Protein AF-A0A2V9QY14-F1 (afdb_monomer_lite)

Sequence (152 aa):
VLPVFLKYLRLAADRLGEGLNLYRAAALRSPASKRQRALREVIVAEQVQRMLLSNHAILEFEDLRLQLAAEPDTQKAAALLDRMENILREEIARTKLSLLAATRDSRLGFQFETDYVYTPYSLREKLESLRETLERQLAQRRKTISVAQNQN

Foldseek 3Di:
DLVVVLVVLVVVLVVLVVVLVVQLVVLCPDDPVCNVVSVLVSLVSVLVSLVS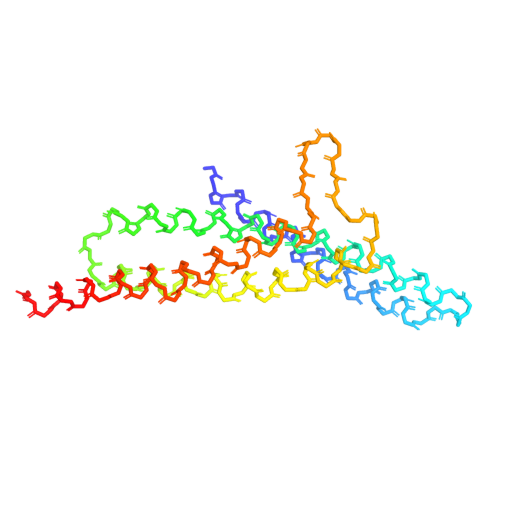LLVSLVSLLVVLVVVLVVDPDLVVNVVSLVVNLVSLVVNLVSLVSLLVSQVPDVVPAADVVVRDGSHNVVSVVVNVVSCCCNVPVSVVVNVVSVVVVVVD

Structure (mmCIF, N/CA/C/O backbone):
data_AF-A0A2V9QY14-F1
#
_entry.id   AF-A0A2V9QY14-F1
#
loop_
_atom_site.group_PDB
_atom_site.id
_atom_site.type_symbol
_atom_site.label_atom_id
_atom_site.label_alt_id
_atom_site.label_comp_id
_atom_site.label_asym_id
_atom_site.label_entity_id
_atom_site.label_seq_id
_atom_site.pdbx_PDB_ins_code
_atom_site.Cartn_x
_atom_site.Cartn_y
_atom_site.Cartn_z
_atom_site.occupancy
_atom_site.B_iso_or_equiv
_atom_site.auth_seq_id
_atom_site.auth_comp_id
_atom_site.auth_asym_id
_atom_site.auth_atom_id
_atom_site.pdbx_PDB_model_num
ATOM 1 N N . VAL A 1 1 ? -15.720 15.100 1.743 1.00 81.00 1 VAL A N 1
ATOM 2 C CA . VAL A 1 1 ? -14.621 15.263 0.754 1.00 81.00 1 VAL A CA 1
ATOM 3 C C . VAL A 1 1 ? -13.749 14.011 0.671 1.00 81.00 1 VAL A C 1
ATOM 5 O O . VAL A 1 1 ? -13.609 13.478 -0.424 1.00 81.00 1 VAL A O 1
ATOM 8 N N . LEU A 1 2 ? -13.250 13.481 1.798 1.00 91.38 2 LEU A N 1
ATOM 9 C CA . LEU A 1 2 ? -12.374 12.298 1.822 1.00 91.38 2 LEU A CA 1
ATOM 10 C C . LEU A 1 2 ? -12.938 11.034 1.125 1.00 91.38 2 LEU A C 1
ATOM 12 O O . LEU A 1 2 ? -12.211 10.472 0.309 1.00 91.38 2 LEU A O 1
ATOM 16 N N . PRO A 1 3 ? -14.215 10.621 1.303 1.00 92.50 3 PRO A N 1
ATOM 17 C CA . PRO A 1 3 ? -14.725 9.409 0.642 1.00 92.50 3 PRO A CA 1
ATOM 18 C C . PRO A 1 3 ? -14.713 9.487 -0.891 1.00 92.50 3 PRO A C 1
ATOM 20 O O . PRO A 1 3 ? -14.389 8.521 -1.579 1.00 92.50 3 PRO A O 1
ATOM 23 N N . VAL A 1 4 ? -15.030 10.664 -1.440 1.00 96.06 4 VAL A N 1
ATOM 24 C CA . VAL A 1 4 ? -14.994 10.908 -2.890 1.00 96.06 4 VAL A CA 1
ATOM 25 C C . VAL A 1 4 ? -13.553 10.883 -3.397 1.00 96.06 4 VAL A C 1
ATOM 27 O O . VAL A 1 4 ? -13.282 10.298 -4.444 1.00 96.06 4 VAL A O 1
ATOM 30 N N . PHE A 1 5 ? -12.624 11.473 -2.642 1.00 95.81 5 PHE A N 1
ATOM 31 C CA . PHE A 1 5 ? -11.204 11.448 -2.973 1.00 95.81 5 PHE A CA 1
ATOM 32 C C . PHE A 1 5 ? -10.647 10.018 -2.988 1.00 95.81 5 PHE A C 1
ATOM 34 O O . PHE A 1 5 ? -10.052 9.614 -3.984 1.00 95.81 5 PHE A O 1
ATOM 41 N N . LEU A 1 6 ? -10.911 9.225 -1.942 1.00 96.31 6 LEU A N 1
ATOM 42 C CA . LEU A 1 6 ? -10.503 7.818 -1.863 1.00 96.31 6 LEU A CA 1
ATOM 43 C C . LEU A 1 6 ? -11.059 7.002 -3.034 1.00 96.31 6 LEU A C 1
ATOM 45 O O . LEU A 1 6 ? -10.301 6.301 -3.703 1.00 96.31 6 LEU A O 1
ATOM 49 N N . LYS A 1 7 ? -12.349 7.171 -3.363 1.00 96.69 7 LYS A N 1
ATOM 50 C CA . LYS A 1 7 ? -12.978 6.516 -4.520 1.00 96.69 7 LYS A CA 1
ATOM 51 C C . LYS A 1 7 ? -12.195 6.760 -5.812 1.00 96.69 7 LYS A C 1
ATOM 53 O O . LYS A 1 7 ? -11.892 5.811 -6.534 1.00 96.69 7 LYS A O 1
ATOM 58 N N . TYR A 1 8 ? -11.882 8.017 -6.127 1.00 97.75 8 TYR A N 1
ATOM 59 C CA . TYR A 1 8 ? -11.205 8.340 -7.385 1.00 97.75 8 TYR A CA 1
ATOM 60 C C . TYR A 1 8 ? -9.712 8.016 -7.363 1.00 97.75 8 TYR A C 1
ATOM 62 O O . TYR A 1 8 ? -9.185 7.584 -8.386 1.00 97.75 8 TYR A O 1
ATOM 70 N N . LEU A 1 9 ? -9.046 8.134 -6.212 1.00 97.06 9 LEU A N 1
ATOM 71 C CA . LEU A 1 9 ? -7.663 7.691 -6.051 1.00 97.06 9 LEU A CA 1
ATOM 72 C C . LEU A 1 9 ? -7.540 6.181 -6.291 1.00 97.06 9 LEU A C 1
ATOM 74 O O . LEU A 1 9 ? -6.639 5.741 -7.008 1.00 97.06 9 LEU A O 1
ATOM 78 N N . ARG A 1 10 ? -8.482 5.392 -5.755 1.00 97.38 10 ARG A N 1
ATOM 79 C CA . ARG A 1 10 ? -8.533 3.950 -5.996 1.00 97.38 10 ARG A CA 1
ATOM 80 C C . ARG A 1 10 ? -8.797 3.633 -7.460 1.00 97.38 10 ARG A C 1
ATOM 82 O O . ARG A 1 10 ? -8.049 2.862 -8.052 1.00 97.38 10 ARG A O 1
ATOM 89 N N . LEU A 1 11 ? -9.803 4.272 -8.056 1.00 98.00 11 LEU A N 1
ATOM 90 C CA . LEU A 1 11 ? -10.140 4.067 -9.464 1.00 98.00 11 LEU A CA 1
ATOM 91 C C . LEU A 1 11 ? -8.954 4.388 -10.385 1.00 98.00 11 LEU A C 1
ATOM 93 O O . LEU A 1 11 ? -8.683 3.634 -11.316 1.00 98.00 11 LEU A O 1
ATOM 97 N N . ALA A 1 12 ? -8.223 5.472 -10.117 1.00 97.69 12 ALA A N 1
ATOM 98 C CA . ALA A 1 12 ? -7.027 5.830 -10.874 1.00 97.69 12 ALA A CA 1
ATOM 99 C C . ALA A 1 12 ? -5.933 4.758 -10.751 1.00 97.69 12 ALA A C 1
ATOM 101 O O . ALA A 1 12 ? -5.351 4.347 -11.756 1.00 97.69 12 ALA A O 1
ATOM 102 N N . ALA A 1 13 ? -5.683 4.264 -9.536 1.00 97.62 13 ALA A N 1
ATOM 103 C CA . ALA A 1 13 ? -4.706 3.209 -9.302 1.00 97.62 13 ALA A CA 1
ATOM 104 C C . ALA A 1 13 ? -5.090 1.873 -9.963 1.00 97.62 13 ALA A C 1
ATOM 106 O O . ALA A 1 13 ? -4.220 1.187 -10.508 1.00 97.62 13 ALA A O 1
ATOM 107 N N . ASP A 1 14 ? -6.373 1.512 -9.941 1.00 97.69 14 ASP A N 1
ATOM 108 C CA . ASP A 1 14 ? -6.883 0.287 -10.561 1.00 97.69 14 ASP A CA 1
ATOM 109 C C . ASP A 1 14 ? -6.775 0.370 -12.094 1.00 97.69 14 ASP A C 1
ATOM 111 O O . ASP A 1 14 ? -6.228 -0.536 -12.726 1.00 97.69 14 ASP A O 1
ATOM 115 N N . ARG A 1 15 ? -7.166 1.505 -12.695 1.00 98.12 15 ARG A N 1
ATOM 116 C CA . ARG A 1 15 ? -7.019 1.745 -14.144 1.00 98.12 15 ARG A CA 1
ATOM 117 C C . ARG A 1 15 ? -5.565 1.772 -14.597 1.00 98.12 15 ARG A C 1
ATOM 119 O O . ARG A 1 15 ? -5.239 1.219 -15.647 1.00 98.12 15 ARG A O 1
ATOM 126 N N . LEU A 1 16 ? -4.670 2.350 -13.796 1.00 97.75 16 LEU A N 1
ATOM 127 C CA . LEU A 1 16 ? -3.234 2.256 -14.054 1.00 97.75 16 LEU A CA 1
ATOM 128 C C . LEU A 1 16 ? -2.762 0.794 -14.014 1.00 97.75 16 LEU A C 1
ATOM 130 O O . LEU A 1 16 ? -1.964 0.390 -14.854 1.00 97.75 16 LEU A O 1
ATOM 134 N N . GLY A 1 17 ? -3.292 -0.020 -13.098 1.00 97.56 17 GLY A N 1
ATOM 135 C CA . GLY A 1 17 ? -3.014 -1.457 -13.017 1.00 97.56 17 GLY A CA 1
ATOM 136 C C . GLY A 1 17 ? -3.411 -2.237 -14.266 1.00 97.56 17 GLY A C 1
ATOM 137 O O . GLY A 1 17 ? -2.629 -3.050 -14.761 1.00 97.56 17 GLY A O 1
ATOM 138 N N . GLU A 1 18 ? -4.592 -1.955 -14.815 1.00 97.69 18 GLU A N 1
ATOM 139 C CA . GLU A 1 18 ? -5.031 -2.517 -16.098 1.00 97.69 18 GLU A CA 1
ATOM 140 C C . GLU A 1 18 ? -4.038 -2.164 -17.219 1.00 97.69 18 GLU A C 1
ATOM 142 O O . GLU A 1 18 ? -3.583 -3.045 -17.955 1.00 97.69 18 GLU A O 1
ATOM 147 N N . GLY A 1 19 ? -3.618 -0.897 -17.295 1.00 97.88 19 GLY A N 1
ATOM 148 C CA . GLY A 1 19 ? -2.602 -0.441 -18.247 1.00 97.88 19 GLY A CA 1
ATOM 149 C C . GLY A 1 19 ? -1.236 -1.109 -18.048 1.00 97.88 19 GLY A C 1
ATOM 150 O O . GLY A 1 19 ? -0.583 -1.495 -19.020 1.00 97.88 19 GLY A O 1
ATOM 151 N N . LEU A 1 20 ? -0.811 -1.322 -16.801 1.00 98.06 20 LEU A N 1
ATOM 152 C CA . LEU A 1 20 ? 0.459 -1.976 -16.470 1.00 98.06 20 LEU A CA 1
ATOM 153 C 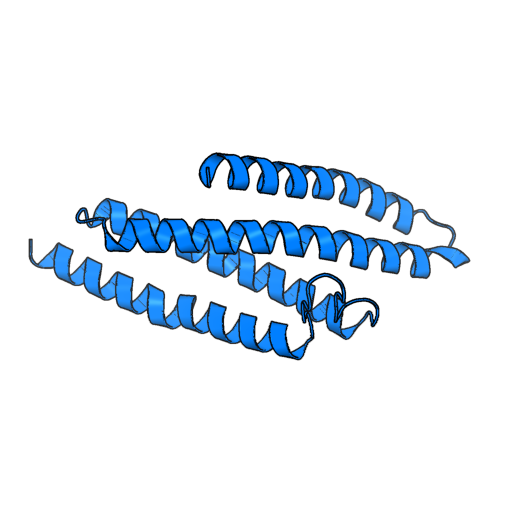C . LEU A 1 20 ? 0.503 -3.440 -16.914 1.00 98.06 20 LEU A C 1
ATOM 155 O O . LEU A 1 20 ? 1.566 -3.921 -17.309 1.00 98.06 20 LEU A O 1
ATOM 159 N N . ASN A 1 21 ? -0.633 -4.142 -16.925 1.00 97.88 21 ASN A N 1
ATOM 160 C CA . ASN A 1 21 ? -0.700 -5.497 -17.478 1.00 97.88 21 ASN A CA 1
ATOM 161 C C . ASN A 1 21 ? -0.365 -5.509 -18.974 1.00 97.88 21 ASN A C 1
ATOM 163 O O . ASN A 1 21 ? 0.437 -6.331 -19.427 1.00 97.88 21 ASN A O 1
ATOM 167 N N . LEU A 1 22 ? -0.913 -4.553 -19.729 1.00 98.00 22 LEU A N 1
ATOM 168 C CA . LEU A 1 22 ? -0.599 -4.381 -21.147 1.00 98.00 22 LEU A CA 1
ATOM 169 C C . LEU A 1 22 ? 0.862 -3.962 -21.342 1.00 98.00 22 LEU A C 1
ATOM 171 O O . LEU A 1 22 ? 1.549 -4.504 -22.213 1.00 98.00 22 LEU A O 1
ATOM 175 N N . TYR A 1 23 ? 1.361 -3.053 -20.501 1.00 97.88 23 TYR A N 1
ATOM 176 C CA . TYR A 1 23 ? 2.728 -2.554 -20.604 1.00 97.88 23 TYR A CA 1
ATOM 177 C C . TYR A 1 23 ? 3.764 -3.656 -20.341 1.00 97.88 23 TYR A C 1
ATOM 179 O O . TYR A 1 23 ? 4.712 -3.819 -21.111 1.00 97.88 23 TYR A O 1
ATOM 187 N N . ARG A 1 24 ? 3.534 -4.495 -19.323 1.00 98.00 24 ARG A N 1
ATOM 188 C CA . ARG A 1 24 ? 4.364 -5.671 -19.026 1.00 98.00 24 ARG A CA 1
ATOM 189 C C . ARG A 1 24 ? 4.386 -6.650 -20.196 1.00 98.00 24 ARG A C 1
ATOM 191 O O . ARG A 1 24 ? 5.454 -7.109 -20.599 1.00 98.00 24 ARG A O 1
ATOM 198 N N . ALA A 1 25 ? 3.223 -6.931 -20.782 1.00 98.06 25 ALA A N 1
ATOM 199 C CA . ALA A 1 25 ? 3.117 -7.823 -21.931 1.00 98.06 25 ALA A CA 1
ATOM 200 C C . ALA A 1 25 ? 3.880 -7.277 -23.156 1.00 98.06 25 ALA A C 1
ATOM 202 O O . ALA A 1 25 ? 4.573 -8.031 -23.843 1.00 98.06 25 ALA A O 1
ATOM 203 N N . ALA A 1 26 ? 3.811 -5.967 -23.409 1.00 97.94 26 ALA A N 1
ATOM 204 C CA . ALA A 1 26 ? 4.571 -5.313 -24.474 1.00 97.94 26 ALA A CA 1
ATOM 205 C C . ALA A 1 26 ? 6.090 -5.325 -24.211 1.00 97.94 26 ALA A C 1
ATOM 207 O O . ALA A 1 26 ? 6.875 -5.614 -25.118 1.00 97.94 26 ALA A O 1
ATOM 208 N N . ALA A 1 27 ? 6.516 -5.080 -22.969 1.00 97.81 27 ALA A N 1
ATOM 209 C CA . ALA A 1 27 ? 7.924 -5.141 -22.583 1.00 97.81 27 ALA A CA 1
ATOM 210 C C . ALA A 1 27 ? 8.510 -6.548 -22.781 1.00 97.81 27 ALA A C 1
ATOM 212 O O . ALA A 1 27 ? 9.598 -6.689 -23.338 1.00 97.81 27 ALA A O 1
ATOM 213 N N . LEU A 1 28 ? 7.773 -7.602 -22.414 1.00 97.62 28 LEU A N 1
ATOM 214 C CA . LEU A 1 28 ? 8.203 -8.993 -22.608 1.00 97.62 28 LEU A CA 1
ATOM 215 C C . LEU A 1 28 ? 8.320 -9.378 -24.091 1.00 97.62 28 LEU A C 1
ATOM 217 O O . LEU A 1 28 ? 9.290 -10.035 -24.480 1.00 97.62 28 LEU A O 1
ATOM 221 N N . ARG A 1 29 ? 7.383 -8.918 -24.931 1.00 97.88 29 ARG A N 1
ATOM 222 C CA . ARG A 1 29 ? 7.405 -9.132 -26.390 1.00 97.88 29 ARG A CA 1
ATOM 223 C C . ARG A 1 29 ? 8.407 -8.249 -27.137 1.00 97.88 29 ARG A C 1
ATOM 225 O O . ARG A 1 29 ? 8.593 -8.429 -28.337 1.00 97.88 29 ARG A O 1
ATOM 232 N N . SER A 1 30 ? 9.052 -7.302 -26.459 1.00 97.81 30 SER A N 1
ATOM 233 C CA . SER A 1 30 ? 10.038 -6.430 -27.094 1.00 97.81 30 SER A CA 1
ATOM 234 C C . SER A 1 30 ? 11.234 -7.237 -27.624 1.00 97.81 30 SER A C 1
ATOM 236 O O . SER A 1 30 ? 11.591 -8.265 -27.027 1.00 97.81 30 SER A O 1
ATOM 238 N N . PRO A 1 31 ? 11.894 -6.768 -28.705 1.00 98.19 31 PRO A N 1
ATOM 239 C CA . PRO A 1 31 ? 13.118 -7.383 -29.211 1.00 98.19 31 PRO A CA 1
ATOM 240 C C . PRO A 1 31 ? 14.151 -7.578 -28.098 1.00 98.19 31 PRO A C 1
ATOM 242 O O . PRO A 1 31 ? 14.254 -6.738 -27.200 1.00 98.19 31 PRO A O 1
ATOM 245 N N . ALA A 1 32 ? 14.945 -8.652 -28.169 1.00 97.06 32 ALA A N 1
ATOM 246 C CA . ALA A 1 32 ? 15.917 -9.000 -27.126 1.00 97.06 32 ALA A CA 1
ATOM 247 C C . ALA A 1 32 ? 16.851 -7.829 -26.765 1.00 97.06 32 ALA A C 1
ATOM 249 O O . ALA A 1 32 ? 17.080 -7.570 -25.585 1.00 97.06 32 ALA A O 1
ATOM 250 N N . SER A 1 33 ? 17.283 -7.049 -27.763 1.00 97.69 33 SER A N 1
ATOM 251 C CA . SER A 1 33 ? 18.130 -5.861 -27.588 1.00 97.69 33 SER A CA 1
ATOM 252 C C . SER A 1 33 ? 17.477 -4.715 -26.800 1.00 97.69 33 SER A C 1
ATOM 254 O O . SER A 1 33 ? 18.181 -3.873 -26.251 1.00 97.69 33 SER A O 1
ATOM 256 N N . LYS A 1 34 ? 16.139 -4.662 -26.723 1.00 97.25 34 LYS A N 1
ATOM 257 C CA . LYS A 1 34 ? 15.372 -3.603 -26.037 1.00 97.25 34 LYS A CA 1
ATOM 258 C C . LYS A 1 34 ? 14.661 -4.082 -24.771 1.00 97.25 34 LYS A C 1
ATOM 260 O O . LYS A 1 34 ? 14.307 -3.254 -23.933 1.00 97.25 34 LYS A O 1
ATOM 265 N N . ARG A 1 35 ? 14.462 -5.395 -24.608 1.00 97.38 35 ARG A N 1
ATOM 266 C CA . ARG A 1 35 ? 13.652 -5.989 -23.530 1.00 97.38 35 ARG A CA 1
ATOM 267 C C . ARG A 1 35 ? 14.082 -5.536 -22.138 1.00 97.38 35 ARG A C 1
ATOM 269 O O . ARG A 1 35 ? 13.235 -5.138 -21.347 1.00 97.38 35 ARG A O 1
ATOM 276 N N . GLN A 1 36 ? 15.383 -5.548 -21.845 1.00 95.56 36 GLN A N 1
ATOM 277 C CA . GLN A 1 36 ? 15.882 -5.137 -20.529 1.00 95.56 36 GLN A CA 1
ATOM 278 C C . GLN A 1 36 ? 15.494 -3.688 -20.204 1.00 95.56 36 GLN A C 1
ATOM 280 O O . GLN A 1 36 ? 15.025 -3.406 -19.104 1.00 95.56 36 GLN A O 1
ATOM 285 N N . ARG A 1 37 ? 15.650 -2.770 -21.167 1.00 95.56 37 ARG A N 1
ATOM 286 C CA . ARG A 1 37 ? 15.256 -1.368 -20.996 1.00 95.56 37 ARG A CA 1
ATOM 287 C C . ARG A 1 37 ? 13.743 -1.240 -20.823 1.00 95.56 37 ARG A C 1
ATOM 289 O O . ARG A 1 37 ? 13.317 -0.561 -19.900 1.00 95.56 37 ARG A O 1
ATOM 296 N N . ALA A 1 38 ? 12.954 -1.928 -21.648 1.00 97.19 38 ALA A N 1
ATOM 297 C CA . ALA A 1 38 ? 11.495 -1.902 -21.550 1.00 97.19 38 ALA A CA 1
ATOM 298 C C . ALA A 1 38 ? 10.995 -2.376 -20.172 1.00 97.19 38 ALA A C 1
ATOM 300 O O . ALA A 1 38 ? 10.125 -1.744 -19.583 1.00 97.19 38 ALA A O 1
ATOM 301 N N . LEU A 1 39 ? 11.593 -3.434 -19.611 1.00 96.00 39 LEU A N 1
ATOM 302 C CA . LEU A 1 39 ? 11.256 -3.915 -18.267 1.00 96.00 39 LEU A CA 1
ATOM 303 C C . LEU A 1 39 ? 11.593 -2.893 -17.171 1.00 96.00 39 LEU A C 1
ATOM 305 O O . LEU A 1 39 ? 10.823 -2.753 -16.225 1.00 96.00 39 LEU A O 1
ATOM 309 N N . ARG A 1 40 ? 12.694 -2.139 -17.299 1.00 94.88 40 ARG A N 1
ATOM 310 C CA . ARG A 1 40 ? 13.008 -1.055 -16.349 1.00 94.88 40 ARG A CA 1
ATOM 311 C C . ARG A 1 40 ? 11.972 0.067 -16.379 1.00 94.88 40 ARG A C 1
ATOM 313 O O . ARG A 1 40 ? 11.672 0.638 -15.336 1.00 94.88 40 ARG A O 1
ATOM 320 N N . GLU A 1 41 ? 11.408 0.385 -17.541 1.00 96.38 41 GLU A N 1
ATOM 321 C CA . GLU A 1 41 ? 10.329 1.380 -17.617 1.00 96.38 41 GLU A CA 1
ATOM 322 C C . GLU A 1 41 ? 9.033 0.877 -16.970 1.00 96.38 41 GLU A C 1
ATOM 324 O O . GLU A 1 41 ? 8.348 1.639 -16.288 1.00 96.38 41 GLU A O 1
ATOM 329 N N . VAL A 1 42 ? 8.727 -0.419 -17.109 1.00 96.81 42 VAL A N 1
ATOM 330 C CA . VAL A 1 42 ? 7.596 -1.042 -16.402 1.00 96.81 42 VAL A CA 1
ATOM 331 C C . VAL A 1 42 ? 7.767 -0.912 -14.888 1.00 96.81 42 VAL A C 1
ATOM 333 O O . VAL A 1 42 ? 6.812 -0.543 -14.215 1.00 96.81 42 VAL A O 1
ATOM 336 N N . ILE A 1 43 ? 8.969 -1.137 -14.346 1.00 95.00 43 ILE A N 1
ATOM 337 C CA . ILE A 1 43 ? 9.227 -1.032 -12.896 1.00 95.00 43 ILE A CA 1
ATOM 338 C C . ILE A 1 43 ? 8.926 0.375 -12.365 1.00 95.00 43 ILE A C 1
ATOM 340 O O . ILE A 1 43 ? 8.303 0.506 -11.311 1.00 95.00 43 ILE A O 1
ATOM 344 N N . VAL A 1 44 ? 9.327 1.426 -13.088 1.00 93.81 44 VAL A N 1
ATOM 345 C CA . VAL A 1 44 ? 9.027 2.812 -12.689 1.00 93.81 44 VAL A CA 1
ATOM 346 C C . VAL A 1 44 ? 7.527 3.086 -12.747 1.00 93.81 44 VAL A C 1
ATOM 348 O O . VAL A 1 44 ? 6.973 3.651 -11.807 1.00 93.81 44 VAL A O 1
ATOM 351 N N . ALA A 1 45 ? 6.843 2.636 -13.799 1.00 95.19 45 ALA A N 1
ATOM 352 C CA . ALA A 1 45 ? 5.398 2.813 -13.913 1.00 95.19 45 ALA A CA 1
ATOM 353 C C . ALA A 1 45 ? 4.627 2.043 -12.818 1.00 95.19 45 ALA A C 1
ATOM 355 O O . ALA A 1 45 ? 3.683 2.570 -12.227 1.00 95.19 45 ALA A O 1
ATOM 356 N N . GLU A 1 46 ? 5.058 0.824 -12.477 1.00 96.00 46 GLU A N 1
ATOM 357 C CA . GLU A 1 46 ? 4.523 0.068 -11.339 1.00 96.00 46 GLU A CA 1
ATOM 358 C C . GLU A 1 46 ? 4.756 0.800 -10.016 1.00 96.00 46 GLU A C 1
ATOM 360 O O . GLU A 1 46 ? 3.901 0.763 -9.130 1.00 96.00 46 GLU A O 1
ATOM 365 N N . GLN A 1 47 ? 5.888 1.493 -9.872 1.00 94.56 47 GLN A N 1
ATOM 366 C CA . GLN A 1 47 ? 6.166 2.269 -8.671 1.00 94.56 47 GLN A CA 1
ATOM 367 C C . GLN A 1 47 ? 5.172 3.419 -8.484 1.00 94.56 47 GLN A C 1
ATOM 369 O O . GLN A 1 47 ? 4.696 3.626 -7.368 1.00 94.56 47 GLN A O 1
ATOM 374 N N . VAL A 1 48 ? 4.783 4.103 -9.563 1.00 93.12 48 VAL A N 1
ATOM 375 C CA . VAL A 1 48 ? 3.737 5.138 -9.516 1.00 93.12 48 VAL A CA 1
ATOM 376 C C . VAL A 1 48 ? 2.413 4.551 -9.019 1.00 93.12 48 VAL A C 1
ATOM 378 O O . VAL A 1 48 ? 1.780 5.115 -8.128 1.00 93.12 48 VAL A O 1
ATOM 381 N N . GLN A 1 49 ? 2.021 3.372 -9.511 1.00 96.62 49 GLN A N 1
ATOM 382 C CA . GLN A 1 49 ? 0.813 2.699 -9.025 1.00 96.62 49 GLN A CA 1
ATOM 383 C C . GLN A 1 49 ? 0.906 2.351 -7.534 1.00 96.62 49 GLN A C 1
ATOM 385 O O . GLN A 1 49 ? -0.051 2.558 -6.784 1.00 96.62 49 GLN A O 1
ATOM 390 N N . ARG A 1 50 ? 2.062 1.853 -7.075 1.00 95.81 50 ARG A N 1
ATOM 391 C CA . ARG A 1 50 ? 2.295 1.566 -5.651 1.00 95.81 50 ARG A CA 1
ATOM 392 C C . ARG A 1 50 ? 2.168 2.829 -4.800 1.00 95.81 50 ARG A C 1
ATOM 394 O O . ARG A 1 50 ? 1.593 2.752 -3.721 1.00 95.81 50 ARG A O 1
ATOM 401 N N . MET A 1 51 ? 2.638 3.980 -5.274 1.00 93.38 51 MET A N 1
ATOM 402 C CA . MET A 1 51 ? 2.484 5.251 -4.557 1.00 93.38 51 MET A CA 1
ATOM 403 C C . MET A 1 51 ? 1.012 5.667 -4.432 1.00 93.38 51 MET A C 1
ATOM 405 O O . MET A 1 51 ? 0.574 6.007 -3.336 1.00 93.38 51 MET A O 1
ATOM 409 N N . LEU A 1 52 ? 0.217 5.557 -5.504 1.00 95.38 52 LEU A N 1
ATOM 410 C CA . LEU A 1 52 ? -1.222 5.861 -5.452 1.00 95.38 52 LEU A CA 1
ATOM 411 C C . LEU A 1 52 ? -1.966 4.957 -4.461 1.00 95.38 52 LEU A C 1
ATOM 413 O O . LEU A 1 52 ? -2.755 5.435 -3.646 1.00 95.38 52 LEU A O 1
ATOM 417 N N . LEU A 1 53 ? -1.681 3.653 -4.494 1.00 97.62 53 LEU A N 1
ATOM 418 C CA . LEU A 1 53 ? -2.302 2.693 -3.582 1.00 97.62 53 LEU A CA 1
ATOM 419 C C . LEU A 1 53 ? -1.838 2.887 -2.133 1.00 97.62 53 LEU A C 1
ATOM 421 O O . LEU A 1 53 ? -2.647 2.735 -1.223 1.00 97.62 53 LEU A O 1
ATOM 425 N N . SER A 1 54 ? -0.575 3.264 -1.916 1.00 96.50 54 SER A N 1
ATOM 426 C CA . SER A 1 54 ? -0.068 3.628 -0.589 1.00 96.50 54 SER A CA 1
ATOM 427 C C . SER A 1 54 ? -0.778 4.863 -0.041 1.00 96.50 54 SER A C 1
ATOM 429 O O . SER A 1 54 ? -1.118 4.884 1.138 1.00 96.50 54 SER A O 1
ATOM 431 N N . ASN A 1 55 ? -1.007 5.889 -0.865 1.00 95.38 55 ASN A N 1
ATOM 432 C CA . ASN A 1 55 ? -1.726 7.090 -0.438 1.00 95.38 55 ASN A CA 1
ATOM 433 C C . ASN A 1 55 ? -3.170 6.756 -0.053 1.00 95.38 55 ASN A C 1
ATOM 435 O O . ASN A 1 55 ? -3.655 7.219 0.974 1.00 95.38 55 ASN A O 1
ATOM 439 N N . HIS A 1 56 ? -3.834 5.904 -0.839 1.00 97.69 56 HIS A N 1
ATOM 440 C CA . HIS A 1 56 ? -5.169 5.417 -0.504 1.00 97.69 56 HIS A CA 1
ATOM 441 C C . HIS A 1 56 ? -5.177 4.666 0.831 1.00 97.69 56 HIS A C 1
ATOM 443 O O . HIS A 1 56 ? -6.007 4.954 1.686 1.00 97.69 56 HIS A O 1
ATOM 449 N N . ALA A 1 57 ? -4.250 3.722 1.013 1.00 97.88 57 ALA A N 1
ATOM 450 C CA . ALA A 1 57 ? -4.150 2.901 2.215 1.00 97.88 57 ALA A CA 1
ATOM 451 C C . ALA A 1 57 ? -3.943 3.743 3.480 1.00 97.88 57 ALA A C 1
ATOM 453 O O . ALA A 1 57 ? -4.640 3.532 4.465 1.00 97.88 57 ALA A O 1
ATOM 454 N N . ILE A 1 58 ? -3.029 4.719 3.441 1.00 96.56 58 ILE A N 1
ATOM 455 C CA . ILE A 1 58 ? -2.756 5.602 4.585 1.00 96.56 58 ILE A CA 1
ATOM 456 C C . ILE A 1 58 ? -3.998 6.424 4.933 1.00 96.56 58 ILE A C 1
ATOM 458 O O . ILE A 1 58 ? -4.400 6.470 6.089 1.00 96.56 58 ILE A O 1
ATOM 462 N N . LEU A 1 59 ? -4.638 7.042 3.939 1.00 97.56 59 LEU A N 1
ATOM 463 C CA . LEU A 1 59 ? -5.816 7.875 4.171 1.00 97.56 59 LEU A CA 1
ATOM 464 C C . LEU A 1 59 ? -7.016 7.071 4.688 1.00 97.56 59 LEU A C 1
ATOM 466 O O . LEU A 1 59 ? -7.712 7.533 5.587 1.00 97.56 59 LEU A O 1
ATOM 470 N N . GLU A 1 60 ? -7.249 5.873 4.147 1.00 98.06 60 GLU A N 1
ATOM 471 C CA . GLU A 1 60 ? -8.289 4.967 4.644 1.00 98.06 60 GLU A CA 1
ATOM 472 C C . GLU A 1 60 ? -7.978 4.500 6.073 1.00 98.06 60 GLU A C 1
ATOM 474 O O . GLU A 1 60 ? -8.858 4.508 6.928 1.00 98.06 60 GLU A O 1
ATOM 479 N N . PHE A 1 61 ? -6.724 4.141 6.361 1.00 98.38 61 PHE A N 1
ATOM 480 C CA . PHE A 1 61 ? -6.305 3.731 7.699 1.00 98.38 61 PHE A CA 1
ATOM 481 C C . PHE A 1 61 ? -6.513 4.841 8.735 1.00 98.38 61 PHE A C 1
ATOM 483 O O . PHE A 1 61 ? -7.031 4.574 9.817 1.00 98.38 61 PHE A O 1
ATOM 490 N N . GLU A 1 62 ? -6.139 6.081 8.412 1.00 97.75 62 GLU A N 1
ATOM 491 C CA . GLU A 1 62 ? -6.319 7.222 9.314 1.00 97.75 62 GLU A CA 1
ATOM 492 C C . GLU A 1 62 ? -7.799 7.545 9.552 1.00 97.75 62 GLU A C 1
ATOM 494 O O . GLU A 1 62 ? -8.188 7.811 10.689 1.00 97.75 62 GLU A O 1
ATOM 499 N N . ASP A 1 63 ? -8.641 7.453 8.521 1.00 97.69 63 ASP A N 1
ATOM 500 C CA . ASP A 1 63 ? -10.091 7.613 8.669 1.00 97.69 63 ASP A CA 1
ATOM 501 C C . ASP A 1 63 ? -10.679 6.539 9.599 1.00 97.69 63 ASP A C 1
ATOM 503 O O . ASP A 1 63 ? -11.382 6.856 10.560 1.00 97.69 63 ASP A O 1
ATOM 507 N N . LEU A 1 64 ? -10.304 5.271 9.398 1.00 98.00 64 LEU A N 1
ATOM 508 C CA . LEU A 1 64 ? -10.711 4.164 10.270 1.00 98.00 64 LEU A CA 1
ATOM 509 C C . LEU A 1 64 ? -10.195 4.334 11.701 1.00 98.00 64 LEU A C 1
ATOM 511 O O . LEU A 1 64 ? -10.906 4.011 12.649 1.00 98.00 64 LEU A O 1
ATOM 515 N N . ARG A 1 65 ? -8.982 4.870 11.880 1.00 97.25 65 ARG A N 1
ATOM 516 C CA . ARG A 1 65 ? -8.408 5.150 13.202 1.00 97.25 65 ARG A CA 1
ATOM 517 C C . ARG A 1 65 ? -9.233 6.190 13.960 1.00 97.25 65 ARG A C 1
ATOM 519 O O . ARG A 1 65 ? -9.453 6.023 15.159 1.00 97.25 65 ARG A O 1
ATOM 526 N N . LEU A 1 66 ? -9.705 7.234 13.275 1.00 97.06 66 LEU A N 1
ATOM 527 C CA . LEU A 1 66 ? -10.594 8.242 13.858 1.00 97.06 66 LEU A CA 1
ATOM 528 C C . LEU A 1 66 ? -11.972 7.657 14.186 1.00 97.06 66 LEU A C 1
ATOM 530 O O . LEU A 1 66 ? -12.479 7.886 15.283 1.00 97.06 66 LEU A O 1
ATOM 534 N N . GLN A 1 67 ? -12.546 6.854 13.286 1.00 97.06 67 GLN A N 1
ATOM 535 C CA . GLN A 1 67 ? -13.814 6.159 13.533 1.00 97.06 67 GLN A CA 1
ATOM 536 C C . GLN A 1 67 ? -13.713 5.223 14.746 1.00 97.06 67 GLN A C 1
ATOM 538 O O . GLN A 1 67 ? -14.554 5.274 15.638 1.00 97.06 67 GLN A O 1
ATOM 543 N N . LEU A 1 68 ? -12.640 4.433 14.838 1.00 96.75 68 LEU A N 1
ATOM 544 C CA . LEU A 1 68 ? -12.395 3.509 15.947 1.00 96.75 68 LEU A CA 1
ATOM 545 C C . LEU A 1 68 ? -12.263 4.227 17.297 1.00 96.75 68 LEU A C 1
ATOM 547 O O . LEU A 1 68 ? -12.632 3.670 18.330 1.00 96.75 68 LEU A O 1
ATOM 551 N N . ALA A 1 69 ? -11.708 5.440 17.310 1.00 95.06 69 ALA A N 1
ATOM 552 C CA . ALA A 1 69 ? -11.598 6.238 18.527 1.00 95.06 69 ALA A CA 1
ATOM 553 C C . ALA A 1 69 ? -12.968 6.721 19.037 1.00 95.06 69 ALA A C 1
ATOM 555 O O . ALA A 1 69 ? -13.132 6.899 20.242 1.00 95.06 69 ALA A O 1
ATOM 556 N N . ALA A 1 70 ? -13.931 6.915 18.133 1.00 95.19 70 ALA A N 1
ATOM 557 C CA . ALA A 1 70 ? -15.274 7.398 18.440 1.00 95.19 70 ALA A CA 1
ATOM 558 C C . ALA A 1 70 ? -16.323 6.281 18.591 1.00 95.19 70 ALA A C 1
ATOM 560 O O . ALA A 1 70 ? -17.451 6.579 18.973 1.00 95.19 70 ALA A O 1
ATOM 561 N N . GLU A 1 71 ? -15.986 5.025 18.282 1.00 96.44 71 GLU A N 1
ATOM 562 C CA . GLU A 1 71 ? -16.936 3.908 18.236 1.00 96.44 71 GLU A CA 1
ATOM 563 C C . GLU A 1 71 ? -17.106 3.230 19.613 1.00 96.44 71 GLU A C 1
ATOM 565 O O . GLU A 1 71 ? -16.169 2.577 20.090 1.00 96.44 71 GLU A O 1
ATOM 570 N N . PRO A 1 72 ? -18.281 3.350 20.267 1.00 92.25 72 PRO A N 1
ATOM 571 C CA . PRO A 1 72 ? -18.561 2.668 21.531 1.00 92.25 72 PRO A CA 1
ATOM 572 C C . PRO A 1 72 ? -18.957 1.195 21.353 1.00 92.25 72 PRO A C 1
ATOM 574 O O . PRO A 1 72 ? -18.812 0.409 22.291 1.00 92.25 72 PRO A O 1
ATOM 577 N N . ASP A 1 73 ? -19.479 0.805 20.186 1.00 94.25 73 ASP A N 1
ATOM 578 C CA . ASP A 1 73 ? -19.907 -0.566 19.929 1.00 94.25 73 ASP A CA 1
ATOM 579 C C . ASP A 1 73 ? -18.686 -1.459 19.692 1.00 94.25 73 ASP A C 1
ATOM 581 O O . ASP A 1 73 ? -17.957 -1.340 18.706 1.00 94.25 73 ASP A O 1
ATOM 585 N N . THR A 1 74 ? -18.476 -2.400 20.607 1.00 93.19 74 THR A N 1
ATOM 586 C CA . THR A 1 74 ? -17.324 -3.303 20.573 1.00 93.19 74 THR A CA 1
ATOM 587 C C . THR A 1 74 ? -17.291 -4.213 19.340 1.00 93.19 74 THR A C 1
ATOM 589 O O . THR A 1 74 ? -16.201 -4.553 18.878 1.00 93.19 74 THR A O 1
ATOM 592 N N . GLN A 1 75 ? -18.443 -4.590 18.773 1.00 93.12 75 GLN A N 1
ATOM 593 C CA . GLN A 1 75 ? -18.503 -5.402 17.555 1.00 93.12 75 GLN A CA 1
ATOM 594 C C . GLN A 1 75 ? -18.105 -4.571 16.334 1.00 93.12 75 GLN A C 1
ATOM 596 O O . GLN A 1 75 ? -17.302 -5.020 15.513 1.00 93.12 75 GLN A O 1
ATOM 601 N N . LYS A 1 76 ? -18.596 -3.331 16.238 1.00 95.62 76 LYS A N 1
ATOM 602 C CA . LYS A 1 76 ? -18.186 -2.407 15.168 1.00 95.62 76 LYS A CA 1
ATOM 603 C C . LYS A 1 76 ? -16.713 -2.034 15.283 1.00 95.62 76 LYS A C 1
ATOM 605 O O . LYS A 1 76 ? -15.999 -2.055 14.284 1.00 95.62 76 LYS A O 1
ATOM 610 N N . ALA A 1 77 ? -16.231 -1.780 16.497 1.00 96.06 77 ALA A N 1
ATOM 611 C CA . ALA A 1 77 ? -14.822 -1.518 16.761 1.00 96.06 77 ALA A CA 1
ATOM 612 C C . ALA A 1 77 ? -13.928 -2.698 16.334 1.00 96.06 77 ALA A C 1
ATOM 614 O O . ALA A 1 77 ? -12.863 -2.486 15.751 1.00 96.06 77 ALA A O 1
ATOM 615 N N . ALA A 1 78 ? -14.367 -3.941 16.562 1.00 95.25 78 ALA A N 1
ATOM 616 C CA . ALA A 1 78 ? -13.662 -5.129 16.085 1.00 95.25 78 ALA A CA 1
ATOM 617 C C . ALA A 1 78 ? -13.610 -5.198 14.547 1.00 95.25 78 ALA A C 1
ATOM 619 O O . ALA A 1 78 ? -12.539 -5.432 13.989 1.00 95.25 78 ALA A O 1
ATOM 620 N N . ALA A 1 79 ? -14.717 -4.906 13.858 1.00 96.50 79 ALA A N 1
ATOM 621 C CA . ALA A 1 79 ? -14.756 -4.880 12.394 1.00 96.50 79 ALA A CA 1
ATOM 622 C C . ALA A 1 79 ? -13.849 -3.785 11.791 1.00 96.50 79 ALA A C 1
ATOM 624 O O . ALA A 1 79 ? -13.165 -4.019 10.791 1.00 96.50 79 ALA A O 1
ATOM 625 N N . LEU A 1 80 ? -13.790 -2.602 12.416 1.00 98.00 80 LEU A N 1
ATOM 626 C CA . LEU A 1 80 ? -12.855 -1.538 12.029 1.00 98.00 80 LEU A CA 1
ATOM 627 C C . LEU A 1 80 ? -11.399 -2.006 12.168 1.00 98.00 80 LEU A C 1
ATOM 629 O O . LEU A 1 80 ? -10.598 -1.811 11.252 1.00 98.00 80 LEU A O 1
ATOM 633 N N . LEU A 1 81 ? -11.064 -2.682 13.271 1.00 97.88 81 LEU A N 1
ATOM 634 C CA . LEU A 1 81 ? -9.731 -3.248 13.493 1.00 97.88 81 LEU A CA 1
ATOM 635 C C . LEU A 1 81 ? -9.356 -4.314 12.459 1.00 97.88 81 LEU A C 1
ATOM 637 O O . LEU A 1 81 ? -8.219 -4.315 11.989 1.00 97.88 81 LEU A O 1
ATOM 641 N N . ASP A 1 82 ? -10.293 -5.179 12.062 1.00 98.06 82 ASP A N 1
ATOM 642 C CA . ASP A 1 82 ? -10.069 -6.165 10.996 1.00 98.06 82 ASP A CA 1
ATOM 643 C C . ASP A 1 82 ? -9.741 -5.487 9.663 1.00 98.06 82 ASP A C 1
ATOM 645 O O . ASP A 1 82 ? -8.820 -5.898 8.948 1.00 98.06 82 ASP A O 1
ATOM 649 N N . ARG A 1 83 ? -10.448 -4.399 9.334 1.00 98.00 83 ARG A N 1
ATOM 650 C CA . ARG A 1 83 ? -10.158 -3.626 8.125 1.00 98.00 83 ARG A CA 1
ATOM 651 C C . ARG A 1 83 ? -8.784 -2.960 8.196 1.00 98.00 83 ARG A C 1
ATOM 653 O O . ARG A 1 83 ? -8.020 -3.063 7.237 1.00 98.00 83 ARG A O 1
ATOM 660 N N . MET A 1 84 ? -8.456 -2.325 9.321 1.00 98.62 84 MET A N 1
ATOM 661 C CA . MET A 1 84 ? -7.152 -1.691 9.551 1.00 98.62 84 MET A CA 1
ATOM 662 C C . MET A 1 84 ? -5.999 -2.698 9.442 1.00 98.62 84 MET A C 1
ATOM 664 O O . MET A 1 84 ? -4.982 -2.411 8.811 1.00 98.62 84 MET A O 1
ATOM 668 N N . GLU A 1 85 ? -6.164 -3.897 9.999 1.00 98.56 85 GLU A N 1
ATOM 669 C CA . GLU A 1 85 ? -5.183 -4.978 9.901 1.00 98.56 85 GLU A CA 1
ATOM 670 C C . GLU A 1 85 ? -4.943 -5.413 8.448 1.00 98.56 85 GLU A C 1
ATOM 672 O O . GLU A 1 85 ? -3.791 -5.542 8.023 1.00 98.56 85 GLU A O 1
ATOM 677 N N . ASN A 1 86 ? -6.010 -5.594 7.667 1.00 98.50 86 ASN A N 1
ATOM 678 C CA . ASN A 1 86 ? -5.891 -5.947 6.253 1.00 98.50 86 ASN A CA 1
ATOM 679 C C . ASN A 1 86 ? -5.128 -4.874 5.463 1.00 98.50 86 ASN A C 1
ATOM 681 O O . ASN A 1 86 ? -4.218 -5.210 4.702 1.00 98.50 86 ASN A O 1
ATOM 685 N N . ILE A 1 87 ? -5.422 -3.592 5.706 1.00 98.62 87 ILE A N 1
ATOM 686 C CA . ILE A 1 87 ? -4.706 -2.472 5.078 1.00 98.62 87 ILE A CA 1
ATOM 687 C C . ILE A 1 87 ? -3.209 -2.528 5.404 1.00 98.62 87 ILE A C 1
ATOM 689 O O . ILE A 1 87 ? -2.383 -2.422 4.497 1.00 98.62 87 ILE A O 1
ATOM 693 N N . LEU A 1 88 ? -2.834 -2.750 6.669 1.00 98.56 88 LEU A N 1
ATOM 694 C CA . LEU A 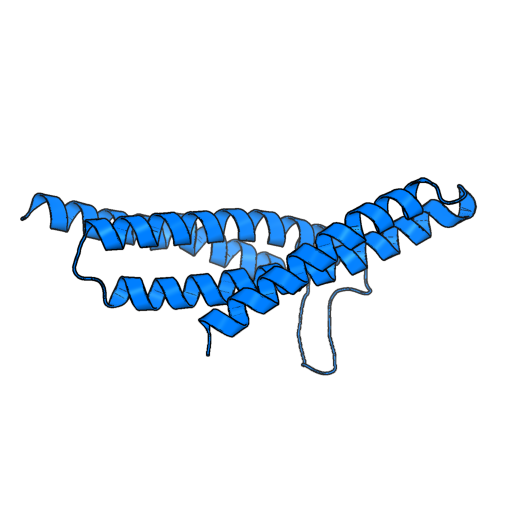1 88 ? -1.424 -2.850 7.063 1.00 98.56 88 LEU A CA 1
ATOM 695 C C . LEU A 1 88 ? -0.717 -4.024 6.379 1.00 98.56 88 LEU A C 1
ATOM 697 O O . LEU A 1 88 ? 0.409 -3.871 5.905 1.00 98.56 88 LEU A O 1
ATOM 701 N N . ARG A 1 89 ? -1.362 -5.193 6.287 1.00 98.62 89 ARG A N 1
ATOM 702 C CA . ARG A 1 89 ? -0.789 -6.376 5.621 1.00 98.62 89 ARG A CA 1
ATOM 703 C C . ARG A 1 89 ? -0.543 -6.122 4.133 1.00 98.62 89 ARG A C 1
ATOM 705 O O . ARG A 1 89 ? 0.546 -6.422 3.631 1.00 98.62 89 ARG A O 1
ATOM 712 N N . GLU A 1 90 ? -1.519 -5.536 3.443 1.00 98.44 90 GLU A N 1
ATOM 713 C CA . GLU A 1 90 ? -1.386 -5.138 2.040 1.00 98.44 90 GLU A CA 1
ATOM 714 C C . GLU A 1 90 ? -0.282 -4.088 1.852 1.00 98.44 90 GLU A C 1
ATOM 716 O O . GLU A 1 90 ? 0.535 -4.189 0.930 1.00 98.44 90 GLU A O 1
ATOM 721 N N . GLU A 1 91 ? -0.208 -3.103 2.746 1.00 98.56 91 GLU A N 1
ATOM 722 C CA . GLU A 1 91 ? 0.755 -2.010 2.652 1.00 98.56 91 GLU A CA 1
ATOM 723 C C . GLU A 1 91 ? 2.189 -2.446 2.971 1.00 98.56 91 GLU A C 1
ATOM 725 O O . GLU A 1 91 ? 3.136 -1.982 2.330 1.00 98.56 91 GLU A O 1
ATOM 730 N N . ILE A 1 92 ? 2.376 -3.412 3.875 1.00 98.62 92 ILE A N 1
ATOM 731 C CA . ILE A 1 92 ? 3.668 -4.071 4.099 1.00 98.62 92 ILE A CA 1
ATOM 732 C C . ILE A 1 92 ? 4.125 -4.782 2.822 1.00 98.62 92 ILE A C 1
ATOM 734 O O . ILE A 1 92 ? 5.277 -4.629 2.407 1.00 98.62 92 ILE A O 1
ATOM 738 N N . ALA A 1 93 ? 3.243 -5.554 2.177 1.00 98.50 93 ALA A N 1
ATOM 739 C CA . ALA A 1 93 ? 3.576 -6.253 0.935 1.00 98.50 93 ALA A CA 1
ATOM 740 C C . ALA A 1 93 ? 3.964 -5.263 -0.176 1.00 98.50 93 ALA A C 1
ATOM 742 O O . ALA A 1 93 ? 4.983 -5.439 -0.848 1.00 98.50 93 ALA A O 1
ATOM 743 N N . ARG A 1 94 ? 3.204 -4.173 -0.312 1.00 97.88 94 ARG A N 1
ATOM 744 C CA . ARG A 1 94 ? 3.479 -3.093 -1.263 1.00 97.88 94 ARG A CA 1
ATOM 745 C C . ARG A 1 94 ? 4.807 -2.397 -0.986 1.00 97.88 94 ARG A C 1
ATOM 747 O O . ARG A 1 94 ? 5.606 -2.225 -1.904 1.00 97.88 94 ARG A O 1
ATOM 754 N N . THR A 1 95 ? 5.067 -2.039 0.269 1.00 97.44 95 THR A N 1
ATOM 755 C CA . THR A 1 95 ? 6.282 -1.318 0.669 1.00 97.44 95 THR A CA 1
ATOM 756 C C . THR A 1 95 ? 7.533 -2.174 0.456 1.00 97.44 95 THR A C 1
ATOM 758 O O . THR A 1 95 ? 8.554 -1.653 0.015 1.00 97.44 95 THR A O 1
ATOM 761 N N . LYS A 1 96 ? 7.457 -3.501 0.644 1.00 98.06 96 LYS A N 1
ATOM 762 C CA . LYS A 1 96 ? 8.554 -4.422 0.283 1.00 98.06 96 LYS A CA 1
ATOM 763 C C . LYS A 1 96 ? 8.892 -4.374 -1.212 1.00 98.06 96 LYS A C 1
ATOM 765 O O . LYS A 1 96 ? 10.069 -4.345 -1.566 1.00 98.06 96 LYS A O 1
ATOM 770 N N . LEU A 1 97 ? 7.883 -4.335 -2.086 1.00 96.94 97 LEU A N 1
ATOM 771 C CA . LEU A 1 97 ? 8.099 -4.206 -3.533 1.00 96.94 97 LEU A CA 1
ATOM 772 C C . LEU A 1 97 ? 8.672 -2.833 -3.901 1.00 96.94 97 LEU A C 1
ATOM 774 O O . LEU A 1 97 ? 9.581 -2.754 -4.724 1.00 96.94 97 LEU A O 1
ATOM 778 N N . SER A 1 98 ? 8.191 -1.768 -3.257 1.00 95.75 98 SER A N 1
ATOM 779 C CA . SER A 1 98 ? 8.752 -0.424 -3.418 1.00 95.75 98 SER A CA 1
ATOM 780 C C . SER A 1 98 ? 10.219 -0.352 -2.999 1.00 95.75 98 SER A C 1
ATOM 782 O O . SER A 1 98 ? 11.031 0.236 -3.708 1.00 95.75 98 SER A O 1
ATOM 784 N N . LEU A 1 99 ? 10.585 -0.991 -1.883 1.00 95.81 99 LEU A N 1
ATOM 785 C CA . LEU A 1 99 ? 11.970 -1.069 -1.415 1.00 95.81 99 LEU A CA 1
ATOM 786 C C . LEU A 1 99 ? 12.855 -1.818 -2.418 1.00 95.81 99 LEU A C 1
ATOM 788 O O . LEU A 1 99 ? 13.968 -1.382 -2.717 1.00 95.81 99 LEU A O 1
ATOM 792 N N . LEU A 1 100 ? 12.357 -2.920 -2.982 1.00 95.50 100 LEU A N 1
ATOM 793 C CA . LEU A 1 100 ? 13.083 -3.650 -4.017 1.00 95.50 100 LEU A CA 1
ATOM 794 C C . LEU A 1 100 ? 13.296 -2.789 -5.272 1.00 95.50 100 LEU A C 1
ATOM 796 O O . LEU A 1 100 ? 14.390 -2.791 -5.826 1.00 95.50 100 LEU A O 1
ATOM 800 N N . ALA A 1 101 ? 12.288 -2.027 -5.700 1.00 93.94 101 ALA A N 1
ATOM 801 C CA . ALA A 1 101 ? 12.416 -1.134 -6.849 1.00 93.94 101 ALA A CA 1
ATOM 802 C C . ALA A 1 101 ? 13.430 -0.007 -6.575 1.00 93.94 101 ALA A C 1
ATOM 804 O O . ALA A 1 101 ? 14.372 0.175 -7.345 1.00 93.94 101 ALA A O 1
ATOM 805 N N . ALA A 1 102 ? 13.299 0.689 -5.442 1.00 93.19 102 ALA A N 1
ATOM 806 C CA . ALA A 1 102 ? 14.158 1.816 -5.072 1.00 93.19 102 ALA A CA 1
ATOM 807 C C . ALA A 1 102 ? 15.629 1.423 -4.837 1.00 93.19 102 ALA A C 1
ATOM 809 O O . ALA A 1 102 ? 16.526 2.240 -5.002 1.00 93.19 102 ALA A O 1
ATOM 810 N N . THR A 1 103 ? 15.906 0.167 -4.472 1.00 92.69 103 THR A N 1
ATOM 811 C CA . THR A 1 103 ? 17.288 -0.339 -4.334 1.00 92.69 103 THR A CA 1
ATOM 812 C C . THR A 1 103 ? 17.931 -0.729 -5.667 1.00 92.69 103 THR A C 1
ATOM 814 O O . THR A 1 103 ? 19.136 -0.972 -5.713 1.00 92.69 103 THR A O 1
ATOM 817 N N . ARG A 1 104 ? 17.150 -0.822 -6.750 1.00 90.94 104 ARG A N 1
ATOM 818 C CA . ARG A 1 104 ? 17.600 -1.309 -8.064 1.00 90.94 104 ARG A CA 1
ATOM 819 C C . ARG A 1 104 ? 17.494 -0.274 -9.182 1.00 90.94 104 ARG A C 1
ATOM 821 O O . ARG A 1 104 ? 18.043 -0.516 -10.255 1.00 90.94 104 ARG A O 1
ATOM 828 N N . ASP A 1 105 ? 16.822 0.851 -8.950 1.00 90.44 105 ASP A N 1
ATOM 829 C CA . ASP A 1 105 ? 16.632 1.913 -9.938 1.00 90.44 105 ASP A CA 1
ATOM 830 C C . ASP A 1 105 ? 16.860 3.295 -9.310 1.00 90.44 105 ASP A C 1
ATOM 832 O O . ASP A 1 105 ? 16.059 3.763 -8.504 1.00 90.44 105 ASP A O 1
ATOM 836 N N . SER A 1 106 ? 17.955 3.959 -9.692 1.00 87.56 106 SER A N 1
ATOM 837 C CA . SER A 1 106 ? 18.365 5.258 -9.139 1.00 87.56 106 SER A CA 1
ATOM 838 C C . SER A 1 106 ? 17.477 6.429 -9.562 1.00 87.56 106 SER A C 1
ATOM 840 O O . SER A 1 106 ? 17.661 7.538 -9.070 1.00 87.56 106 SER A O 1
ATOM 842 N N . ARG A 1 107 ? 16.523 6.212 -10.478 1.00 87.69 107 ARG A N 1
ATOM 843 C CA . ARG A 1 107 ? 15.499 7.212 -10.817 1.00 87.69 107 ARG A CA 1
ATOM 844 C C . ARG A 1 107 ? 14.464 7.365 -9.702 1.00 87.69 107 ARG A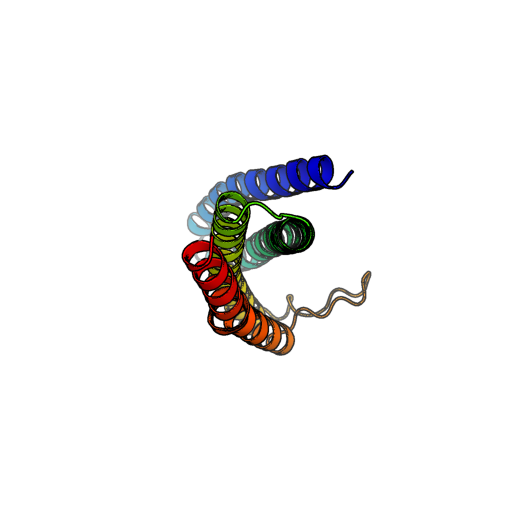 C 1
ATOM 846 O O . ARG A 1 107 ? 13.724 8.342 -9.688 1.00 87.69 107 ARG A O 1
ATOM 853 N N . LEU A 1 108 ? 14.388 6.392 -8.795 1.00 86.69 108 LEU A N 1
ATOM 854 C CA . LEU A 1 108 ? 13.522 6.406 -7.622 1.00 86.69 108 LEU A CA 1
ATOM 855 C C . LEU A 1 108 ? 14.330 6.911 -6.419 1.00 86.69 108 LEU A C 1
ATOM 857 O O . LEU A 1 108 ? 15.429 6.419 -6.171 1.00 86.69 108 LEU A O 1
ATOM 861 N N . GLY A 1 109 ? 13.809 7.876 -5.656 1.00 76.31 109 GLY A N 1
ATOM 862 C CA . GLY A 1 109 ? 14.520 8.360 -4.464 1.00 76.31 109 GLY A CA 1
ATOM 863 C C . GLY A 1 109 ? 14.137 9.755 -3.993 1.00 76.31 109 GLY A C 1
ATOM 864 O O . GLY A 1 109 ? 13.966 9.968 -2.795 1.00 76.31 109 GLY A O 1
ATOM 865 N N . PHE A 1 110 ? 13.983 10.694 -4.922 1.00 77.94 110 PHE A N 1
ATOM 866 C CA . PHE A 1 110 ? 13.704 12.091 -4.606 1.00 77.94 110 PHE A CA 1
ATOM 867 C C . PHE A 1 110 ? 12.820 12.716 -5.682 1.00 77.94 110 PHE A C 1
ATOM 869 O O . PHE A 1 110 ? 13.114 12.591 -6.872 1.00 77.94 110 PHE A O 1
ATOM 876 N N . GLN A 1 111 ? 11.742 13.377 -5.264 1.00 69.00 111 GLN A N 1
ATOM 877 C CA . GLN A 1 111 ? 10.901 14.187 -6.138 1.00 69.00 111 GLN A CA 1
ATOM 878 C C . GLN A 1 111 ? 11.027 15.644 -5.689 1.00 69.00 111 GLN A C 1
ATOM 880 O O . GLN A 1 111 ? 10.559 16.015 -4.618 1.00 69.00 111 GLN A O 1
ATOM 885 N N . PHE A 1 112 ? 11.717 16.439 -6.508 1.00 63.56 112 PHE A N 1
ATOM 886 C CA . PHE A 1 112 ? 12.117 17.808 -6.176 1.00 63.56 112 PHE A CA 1
ATOM 887 C C . PHE A 1 112 ? 10.934 18.770 -6.003 1.00 63.56 112 PHE A C 1
ATOM 889 O O . PHE A 1 112 ? 10.984 19.645 -5.154 1.00 63.56 112 PHE A O 1
ATOM 896 N N . GLU A 1 113 ? 9.856 18.614 -6.773 1.00 61.12 113 GLU A N 1
ATOM 897 C CA . GLU A 1 113 ? 8.741 19.578 -6.754 1.00 61.12 113 GLU A CA 1
ATOM 898 C C . GLU A 1 113 ? 7.914 19.526 -5.458 1.00 61.12 113 GLU A C 1
ATOM 900 O O . GLU A 1 113 ? 7.170 20.457 -5.165 1.00 61.12 113 GLU A O 1
ATOM 905 N N . THR A 1 114 ? 8.020 18.437 -4.694 1.00 68.25 114 THR A N 1
ATOM 906 C CA . THR A 1 114 ? 7.277 18.205 -3.446 1.00 68.25 114 THR A CA 1
ATOM 907 C C . THR A 1 114 ? 8.196 17.910 -2.260 1.00 68.25 114 THR A C 1
ATOM 909 O O . THR A 1 114 ? 7.708 17.477 -1.217 1.00 68.25 114 THR A O 1
ATOM 912 N N . ASP A 1 115 ? 9.514 18.101 -2.423 1.00 68.69 115 ASP A N 1
ATOM 913 C CA . ASP A 1 115 ? 10.560 17.722 -1.458 1.00 68.69 115 ASP A CA 1
ATOM 914 C C . ASP A 1 115 ? 10.391 16.295 -0.903 1.00 68.69 115 ASP A C 1
ATOM 916 O O . ASP A 1 115 ? 10.729 15.973 0.241 1.00 68.69 115 ASP A O 1
ATOM 920 N N . TYR A 1 116 ? 9.844 15.398 -1.725 1.00 69.00 116 TYR A N 1
ATOM 921 C CA . TYR A 1 116 ? 9.456 14.073 -1.276 1.00 69.00 116 TYR A CA 1
ATOM 922 C C . TYR A 1 116 ? 10.635 13.102 -1.357 1.00 69.00 116 TYR A C 1
ATOM 924 O O . TYR A 1 116 ? 11.195 12.848 -2.428 1.00 69.00 116 TYR A O 1
ATOM 932 N N . VAL A 1 117 ? 10.990 12.521 -0.208 1.00 73.81 117 VAL A N 1
ATOM 933 C CA . VAL A 1 117 ? 12.123 11.602 -0.050 1.00 73.81 117 VAL A CA 1
ATOM 934 C C . VAL A 1 117 ? 11.623 10.157 0.023 1.00 73.81 117 VAL A C 1
ATOM 936 O O . VAL A 1 117 ? 11.139 9.678 1.052 1.00 73.81 117 VAL A O 1
ATOM 939 N N . TYR A 1 118 ? 11.786 9.424 -1.076 1.00 79.56 118 TYR A N 1
ATOM 940 C CA . TYR A 1 118 ? 11.371 8.027 -1.221 1.00 79.56 118 TYR A CA 1
ATOM 941 C C . TYR A 1 118 ? 12.583 7.103 -1.368 1.00 79.56 118 TYR A C 1
ATOM 943 O O . TYR A 1 118 ? 12.792 6.456 -2.395 1.00 79.56 118 TYR A O 1
ATOM 951 N N . THR A 1 119 ? 13.431 7.083 -0.342 1.00 90.50 119 THR A N 1
ATOM 952 C CA . THR A 1 119 ? 14.701 6.354 -0.351 1.00 90.50 119 THR A CA 1
ATOM 953 C C . THR A 1 119 ? 14.545 4.949 0.230 1.00 90.50 119 THR A C 1
ATOM 955 O O . THR A 1 119 ? 13.611 4.673 0.987 1.00 90.50 119 T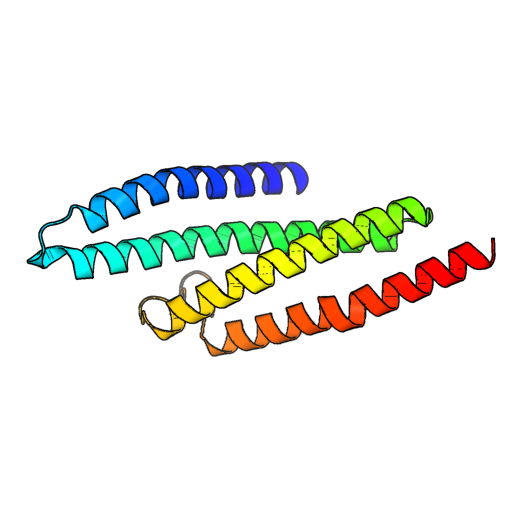HR A O 1
ATOM 958 N N . PRO A 1 120 ? 15.497 4.035 -0.035 1.00 93.31 120 PRO A N 1
ATOM 959 C CA . PRO A 1 120 ? 15.534 2.750 0.654 1.00 93.31 120 PRO A CA 1
ATOM 960 C C . PRO A 1 120 ? 15.542 2.869 2.183 1.00 93.31 120 PRO A C 1
ATOM 962 O O . PRO A 1 120 ? 15.040 1.975 2.856 1.00 93.31 120 PRO A O 1
ATOM 965 N N . TYR A 1 121 ? 16.112 3.950 2.727 1.00 92.81 121 TYR A N 1
ATOM 966 C CA . TYR A 1 121 ? 16.071 4.231 4.158 1.00 92.81 121 TYR A CA 1
ATOM 967 C C . TYR A 1 121 ? 14.642 4.540 4.617 1.00 92.81 121 TYR A C 1
ATOM 969 O O . TYR A 1 121 ? 14.114 3.788 5.431 1.00 92.81 121 TYR A O 1
ATOM 977 N N . SER A 1 122 ? 13.967 5.537 4.027 1.00 92.56 122 SER A N 1
ATOM 978 C CA . SER A 1 122 ? 12.601 5.898 4.444 1.00 92.56 122 SER A CA 1
ATOM 979 C C . SER A 1 122 ? 11.598 4.751 4.269 1.00 92.56 122 SER A C 1
ATOM 981 O O . SER A 1 122 ? 10.668 4.607 5.060 1.00 92.56 122 SER A O 1
ATOM 983 N N . LEU A 1 123 ? 11.814 3.867 3.291 1.00 94.56 123 LEU A N 1
ATOM 984 C CA . LEU A 1 123 ? 10.996 2.665 3.110 1.00 94.56 123 LEU A CA 1
ATOM 985 C C . LEU A 1 123 ? 11.219 1.595 4.180 1.00 94.56 123 LEU A C 1
ATOM 987 O O . LEU A 1 123 ? 10.277 0.870 4.504 1.00 94.56 123 LEU A O 1
ATOM 991 N N . ARG A 1 124 ? 12.434 1.476 4.727 1.00 96.94 124 ARG A N 1
ATOM 992 C CA . ARG A 1 124 ? 12.704 0.582 5.862 1.00 96.94 124 ARG A CA 1
ATOM 993 C C . ARG A 1 124 ? 12.048 1.106 7.133 1.00 96.94 124 ARG A C 1
ATOM 995 O O . ARG A 1 124 ? 11.314 0.345 7.752 1.00 96.94 124 ARG A O 1
ATOM 1002 N N . GLU A 1 125 ? 12.191 2.398 7.417 1.00 96.75 125 GLU A N 1
ATOM 1003 C CA . GLU A 1 125 ? 11.515 3.047 8.551 1.00 96.75 125 GLU A CA 1
ATOM 1004 C C . GLU A 1 125 ? 9.994 2.858 8.465 1.00 96.75 125 GLU A C 1
ATOM 1006 O O . GLU A 1 125 ? 9.341 2.435 9.419 1.00 96.75 125 GLU A O 1
ATOM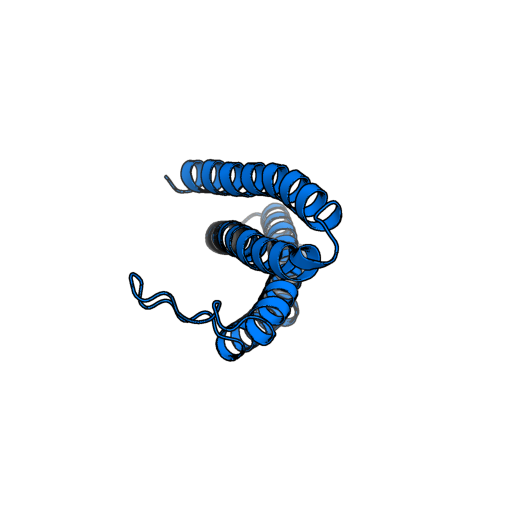 1011 N N . LYS A 1 126 ? 9.418 3.066 7.272 1.00 95.81 126 LYS A N 1
ATOM 1012 C CA . LYS A 1 126 ? 7.996 2.803 7.033 1.00 95.81 126 LYS A CA 1
ATOM 1013 C C . LYS A 1 126 ? 7.623 1.344 7.315 1.00 95.81 126 LYS A C 1
ATOM 1015 O O . LYS A 1 126 ? 6.587 1.096 7.922 1.00 95.81 126 LYS A O 1
ATOM 1020 N N . LEU A 1 127 ? 8.425 0.368 6.881 1.00 98.19 127 LEU A N 1
ATOM 1021 C CA . LEU A 1 127 ? 8.157 -1.052 7.152 1.00 98.19 127 LEU A CA 1
ATOM 1022 C C . LEU A 1 127 ? 8.197 -1.384 8.644 1.00 98.19 127 LEU A C 1
ATOM 1024 O O . LEU A 1 127 ? 7.396 -2.204 9.092 1.00 98.19 127 LEU A O 1
ATOM 1028 N N . GLU A 1 128 ? 9.126 -0.791 9.386 1.00 98.25 128 GLU A N 1
ATOM 1029 C CA . GLU A 1 128 ? 9.231 -0.967 10.834 1.00 98.25 128 GLU A CA 1
ATOM 1030 C C . GLU A 1 128 ? 8.005 -0.386 11.536 1.00 98.25 128 GLU A C 1
ATOM 1032 O O . GLU A 1 128 ? 7.346 -1.105 12.286 1.00 98.25 128 GLU A O 1
ATOM 1037 N N . SER A 1 129 ? 7.614 0.841 11.186 1.00 98.06 129 SER A N 1
ATOM 1038 C CA . SER A 1 129 ? 6.401 1.476 11.707 1.00 98.06 129 SER A CA 1
ATOM 1039 C C . SER A 1 129 ? 5.137 0.659 11.404 1.00 98.06 129 SER A C 1
ATOM 1041 O O . SER A 1 129 ? 4.359 0.371 12.311 1.00 98.06 129 SER A O 1
ATOM 1043 N N . LEU A 1 130 ? 4.955 0.190 10.162 1.00 98.31 130 LEU A N 1
ATOM 1044 C CA . LEU A 1 130 ? 3.796 -0.631 9.784 1.00 98.31 130 LEU A CA 1
ATOM 1045 C C . LEU A 1 130 ? 3.721 -1.942 10.581 1.00 98.31 130 LEU A C 1
ATOM 1047 O O . LEU A 1 130 ? 2.634 -2.358 10.986 1.00 98.31 130 LEU A O 1
ATOM 1051 N N . ARG A 1 131 ? 4.865 -2.605 10.795 1.00 98.50 131 ARG A N 1
ATOM 1052 C CA . ARG A 1 131 ? 4.940 -3.839 11.590 1.00 98.50 131 ARG A CA 1
ATOM 1053 C C . ARG A 1 131 ? 4.650 -3.577 13.053 1.00 98.50 131 ARG A C 1
ATOM 1055 O O . ARG A 1 131 ? 3.870 -4.313 13.641 1.00 98.50 131 ARG A O 1
ATOM 1062 N N . GLU A 1 132 ? 5.218 -2.521 13.624 1.00 98.50 132 GLU A N 1
ATOM 1063 C CA . GLU A 1 132 ? 4.934 -2.140 15.002 1.00 98.50 132 GLU A CA 1
ATOM 1064 C C . GLU A 1 132 ? 3.441 -1.857 15.204 1.00 98.50 132 GLU A C 1
ATOM 1066 O O . GLU A 1 132 ? 2.830 -2.367 16.149 1.00 98.50 132 GLU A O 1
ATOM 1071 N N . THR A 1 133 ? 2.826 -1.099 14.296 1.00 98.19 133 THR A N 1
ATOM 1072 C CA . THR A 1 133 ? 1.392 -0.819 14.357 1.00 98.19 133 THR A CA 1
ATOM 1073 C C . THR A 1 133 ? 0.571 -2.104 14.260 1.00 98.19 133 THR A C 1
ATOM 1075 O O . THR A 1 133 ? -0.329 -2.309 15.074 1.00 98.19 133 THR A O 1
ATOM 1078 N N . LEU A 1 134 ? 0.901 -3.001 13.328 1.00 98.00 134 LEU A N 1
ATOM 1079 C CA . LEU A 1 134 ? 0.185 -4.264 13.136 1.00 98.00 134 LEU A CA 1
ATOM 1080 C C . LEU A 1 134 ? 0.335 -5.211 14.336 1.00 98.00 134 LEU A C 1
ATOM 1082 O O . LEU A 1 134 ? -0.651 -5.707 14.877 1.00 98.00 134 LEU A O 1
ATOM 1086 N N . GLU A 1 135 ? 1.572 -5.479 14.740 1.00 97.50 135 GLU A N 1
ATOM 1087 C CA . GLU A 1 135 ? 1.917 -6.561 15.664 1.00 97.50 135 GLU A CA 1
ATOM 1088 C C . GLU A 1 135 ? 1.773 -6.143 17.130 1.00 97.50 135 GLU A C 1
ATOM 1090 O O . GLU A 1 135 ? 1.481 -6.983 17.983 1.00 97.50 135 GLU A O 1
ATOM 1095 N N . ARG A 1 136 ? 1.953 -4.852 17.440 1.00 97.50 136 ARG A N 1
ATOM 1096 C CA . ARG A 1 136 ? 1.905 -4.340 18.817 1.00 97.50 136 ARG A CA 1
ATOM 1097 C C . ARG A 1 136 ? 0.668 -3.489 19.055 1.00 97.50 136 ARG A C 1
ATOM 1099 O O . ARG A 1 136 ? -0.129 -3.823 19.930 1.00 97.50 136 ARG A O 1
ATOM 1106 N N . GLN A 1 137 ? 0.480 -2.419 18.284 1.00 97.12 137 GLN A N 1
ATOM 1107 C CA . GLN A 1 137 ? -0.546 -1.413 18.591 1.00 97.12 137 GLN A CA 1
ATOM 1108 C C . GLN A 1 137 ? -1.971 -1.942 18.359 1.00 97.12 137 GLN A C 1
ATOM 1110 O O . GLN A 1 137 ? -2.806 -1.873 19.264 1.00 97.12 137 GLN A O 1
ATOM 1115 N N . LEU A 1 138 ? -2.253 -2.538 17.192 1.00 96.06 138 LEU A N 1
ATOM 1116 C CA . LEU A 1 138 ? -3.567 -3.133 16.915 1.00 96.06 138 LEU A CA 1
ATOM 1117 C C . LEU A 1 138 ? -3.842 -4.337 17.819 1.00 96.06 138 LEU A C 1
ATOM 1119 O O . LEU A 1 138 ? -4.939 -4.459 18.364 1.00 96.06 138 LEU A O 1
ATOM 1123 N N . ALA A 1 139 ? -2.842 -5.195 18.040 1.00 93.19 139 ALA A N 1
ATOM 1124 C CA . ALA A 1 139 ? -2.971 -6.343 18.935 1.00 93.19 139 ALA A CA 1
ATOM 1125 C C . ALA A 1 139 ? -3.314 -5.919 20.373 1.00 93.19 139 ALA A C 1
ATOM 1127 O O . ALA A 1 139 ? -4.180 -6.518 21.013 1.00 93.19 139 ALA A O 1
ATOM 1128 N N . GLN A 1 140 ? -2.677 -4.861 20.882 1.00 95.31 140 GLN A N 1
ATOM 1129 C CA . GLN A 1 140 ? -2.999 -4.295 22.189 1.00 95.31 140 GLN A CA 1
ATOM 1130 C C . GLN A 1 140 ? -4.425 -3.737 22.222 1.00 95.31 140 GLN A C 1
ATOM 1132 O O . GLN A 1 140 ? -5.169 -4.029 23.157 1.00 95.31 140 GLN A O 1
ATOM 1137 N N . ARG A 1 141 ? -4.841 -2.996 21.187 1.00 94.12 141 ARG A N 1
ATOM 1138 C CA . ARG A 1 141 ? -6.196 -2.436 21.115 1.00 94.12 141 ARG A CA 1
ATOM 1139 C C . ARG A 1 141 ? -7.273 -3.523 21.075 1.00 94.12 141 ARG A C 1
ATOM 1141 O O . ARG A 1 141 ? -8.284 -3.388 21.763 1.00 94.12 141 ARG A O 1
ATOM 1148 N N . ARG A 1 142 ? -7.035 -4.623 20.350 1.00 94.06 142 ARG A N 1
ATOM 1149 C CA . ARG A 1 142 ? -7.914 -5.807 20.341 1.00 94.06 142 ARG A CA 1
ATOM 1150 C C . ARG A 1 142 ? -8.095 -6.391 21.743 1.00 94.06 142 ARG A C 1
ATOM 1152 O O . ARG A 1 142 ? -9.227 -6.638 22.144 1.00 94.06 142 ARG A O 1
ATOM 1159 N N . LYS A 1 143 ? -7.008 -6.542 22.513 1.00 92.88 143 LYS A N 1
ATOM 1160 C CA . LYS A 1 143 ? -7.074 -7.031 23.904 1.00 92.88 143 LYS A CA 1
ATOM 1161 C C . LYS A 1 143 ? -7.923 -6.124 24.795 1.00 92.88 143 LYS A C 1
ATOM 1163 O O . LYS A 1 143 ? -8.695 -6.617 25.610 1.00 92.88 143 LYS A O 1
ATOM 1168 N N . THR A 1 144 ? -7.805 -4.805 24.643 1.00 91.62 144 THR A N 1
ATOM 1169 C CA . THR A 1 144 ? -8.623 -3.852 25.409 1.00 91.62 144 THR A CA 1
ATOM 1170 C C . THR A 1 144 ? -10.113 -4.020 25.112 1.00 91.62 144 THR A C 1
ATOM 1172 O O . THR A 1 144 ? -10.916 -4.044 26.040 1.00 91.62 144 THR A O 1
ATOM 1175 N N . ILE A 1 145 ? -10.484 -4.184 23.839 1.00 89.38 145 ILE A N 1
ATOM 1176 C CA . ILE A 1 145 ? -11.888 -4.362 23.439 1.00 89.38 145 ILE A CA 1
ATOM 1177 C C . ILE A 1 145 ? -12.439 -5.707 23.923 1.00 89.38 145 ILE A C 1
ATOM 1179 O O . ILE A 1 145 ? -13.543 -5.739 24.457 1.00 89.38 145 ILE A O 1
ATOM 1183 N N . SER A 1 146 ? -11.671 -6.798 23.825 1.00 86.44 146 SER A N 1
ATOM 1184 C CA . SER A 1 146 ? -12.127 -8.110 24.310 1.00 86.44 146 SER A CA 1
ATOM 1185 C C . SER A 1 146 ? -12.346 -8.136 25.825 1.00 86.44 146 SER A C 1
ATOM 1187 O O . SER A 1 146 ? -13.266 -8.785 26.308 1.00 86.44 146 SER A O 1
ATOM 1189 N N . VAL A 1 147 ? -11.516 -7.420 26.595 1.00 86.69 147 VAL A N 1
ATOM 1190 C CA . VAL A 1 147 ? -11.712 -7.295 28.049 1.00 86.69 147 VAL A CA 1
ATOM 1191 C C . VAL A 1 147 ? -12.995 -6.523 28.359 1.00 86.69 147 VAL A C 1
ATOM 1193 O O . VAL A 1 147 ? -13.755 -6.957 29.217 1.00 86.69 147 VAL A O 1
ATOM 1196 N N . ALA A 1 148 ? -13.268 -5.432 27.637 1.00 78.38 148 ALA A N 1
ATOM 1197 C CA . ALA A 1 148 ? -14.498 -4.658 27.807 1.00 78.38 148 ALA A CA 1
ATOM 1198 C C . ALA A 1 148 ? -15.764 -5.458 27.439 1.00 78.38 148 ALA A C 1
ATOM 1200 O O . ALA A 1 148 ? -16.799 -5.282 28.071 1.00 78.38 148 ALA A O 1
ATOM 1201 N N . GLN A 1 149 ? -15.681 -6.364 26.458 1.00 75.38 149 GLN A N 1
ATOM 1202 C CA . GLN A 1 149 ? -16.779 -7.270 26.093 1.00 75.38 149 GLN A CA 1
ATOM 1203 C C . GLN A 1 149 ? -17.096 -8.304 27.174 1.00 75.38 149 GLN A C 1
ATOM 1205 O O . GLN A 1 149 ? -18.253 -8.649 27.347 1.00 75.38 149 GLN A O 1
ATOM 1210 N N . ASN A 1 150 ? -16.088 -8.788 27.904 1.00 70.69 150 ASN A N 1
ATOM 1211 C CA . ASN A 1 150 ? -16.271 -9.799 28.951 1.00 70.69 150 ASN A CA 1
ATOM 1212 C C . ASN A 1 150 ? -16.752 -9.214 30.294 1.00 70.69 150 ASN A C 1
ATOM 1214 O O . ASN A 1 150 ? -16.979 -9.970 31.237 1.00 70.69 150 ASN A O 1
ATOM 1218 N N . GLN A 1 151 ? -16.826 -7.885 30.412 1.00 60.78 151 GLN A N 1
ATOM 1219 C CA . GLN A 1 151 ? -17.251 -7.169 31.623 1.00 60.78 151 GLN A CA 1
ATOM 1220 C C . GLN A 1 151 ? -18.680 -6.605 31.527 1.00 60.78 151 GLN A C 1
ATOM 1222 O O . GLN A 1 151 ? -19.198 -6.143 32.543 1.00 60.78 151 GLN A O 1
ATOM 1227 N N . ASN A 1 152 ? -19.294 -6.656 30.340 1.00 55.84 152 ASN A N 1
ATOM 1228 C CA . ASN A 1 152 ? -20.676 -6.252 30.054 1.00 55.84 152 ASN A CA 1
ATOM 1229 C C . ASN A 1 152 ? -21.540 -7.477 29.742 1.00 55.84 152 ASN A C 1
ATOM 1231 O O . ASN A 1 152 ? -22.765 -7.386 29.971 1.00 55.84 152 ASN A O 1
#

Secondary structure (DSSP, 8-state):
-HHHHHHHHHHHHHHHHHHHHHHHHHHHHS-HHHHHHHHHHHHHHHHHHHHHHHHHHHHHHHHHHHHHHH---HHHHHHHHHHHHHHHHHHHHHHHHHHHHHTT-TTSSEEGGGTEE--HHHHHHHHHHHHHIIIIIIHHHHHHHHHHHTT-

pLDDT: mean 93.32, std 8.54, range [55.84, 98.62]

Radius of gyration: 19.01 Å; chains: 1; bounding box: 39×29×61 Å